Protein AF-M5DZZ5-F1 (afdb_monomer_lite)

Foldseek 3Di:
DDQLVCVVVVVVVCCVVVVNPDDDQWAEAEAELLCNVVCVVPDPSSLRSLLRGQEYEHEQCVNDDPVSVVVSVVVSCVRHVNHHYHYYYPPDDDCVVVCVRRPDDPPPPDD

Sequence (111 aa):
MSRPKSIDSILADVAKITDDRFDFRGMISIAEASNFNKIFKALNLAREQVAYSDLVIINKTDLVDNKELDKIESIIISLNPSAEIIKSSYSELNIDILENNFSSNKDVGKI

Radius of gyration: 15.58 Å; chains: 1; bounding box: 35×33×44 Å

pLDDT: mean 87.49, std 14.66, range [28.12, 98.12]

InterPro domains:
  IPR003495 CobW/HypB/UreG, nucleotide-binding domain [PF02492] (15-86)
  IPR027417 P-loop containing nucleoside triphosphate hydrolase [G3DSA:3.40.50.300] (1-102)
  IPR027417 P-loop containing nucleoside triphosphate hydrolase [SSF52540] (33-99)
  IPR051316 Zinc-regulated GTPase metalloprotein activator [PTHR13748] (20-98)

Structure (mmCIF, N/CA/C/O backbone):
data_AF-M5DZZ5-F1
#
_entry.id   AF-M5DZZ5-F1
#
loop_
_atom_site.group_PDB
_atom_site.id
_atom_site.type_symbol
_atom_site.label_atom_id
_atom_site.label_alt_id
_atom_site.label_comp_id
_atom_site.label_asym_id
_atom_site.label_entity_id
_atom_site.label_seq_id
_atom_site.pdbx_PDB_ins_code
_atom_site.Cartn_x
_atom_site.Cartn_y
_atom_site.Cartn_z
_atom_site.occupancy
_atom_site.B_iso_or_equiv
_atom_site.auth_seq_id
_atom_site.auth_comp_id
_atom_site.auth_asym_id
_atom_site.auth_atom_id
_atom_site.pdbx_PDB_model_num
ATOM 1 N N . MET A 1 1 ? 10.527 8.982 2.001 1.00 59.94 1 MET A N 1
ATOM 2 C CA . MET A 1 1 ? 9.567 8.111 1.285 1.00 59.94 1 MET A CA 1
ATOM 3 C C . MET A 1 1 ? 9.936 8.139 -0.188 1.00 59.94 1 MET A C 1
ATOM 5 O O . MET A 1 1 ? 10.254 9.220 -0.674 1.00 59.94 1 MET A O 1
ATOM 9 N N . SER A 1 2 ? 9.968 6.988 -0.861 1.00 75.19 2 SER A N 1
ATOM 10 C CA . SER A 1 2 ? 10.253 6.901 -2.301 1.00 75.19 2 SER A CA 1
ATOM 11 C C . SER A 1 2 ? 9.110 7.507 -3.132 1.00 75.19 2 SER A C 1
ATOM 13 O O . SER A 1 2 ? 8.023 7.767 -2.606 1.00 75.19 2 SER A O 1
ATOM 15 N N . ARG A 1 3 ? 9.369 7.774 -4.418 1.00 82.00 3 ARG A N 1
ATOM 16 C CA . ARG A 1 3 ? 8.396 8.275 -5.403 1.00 82.00 3 ARG A CA 1
ATOM 17 C C . ARG A 1 3 ? 8.094 7.174 -6.427 1.00 82.00 3 ARG A C 1
ATOM 19 O O . ARG A 1 3 ? 8.842 7.059 -7.394 1.00 82.00 3 ARG A O 1
ATOM 26 N N . PRO A 1 4 ? 7.029 6.376 -6.233 1.00 79.75 4 PRO A N 1
ATOM 27 C CA . PRO A 1 4 ? 6.715 5.234 -7.092 1.00 79.75 4 PRO A CA 1
AT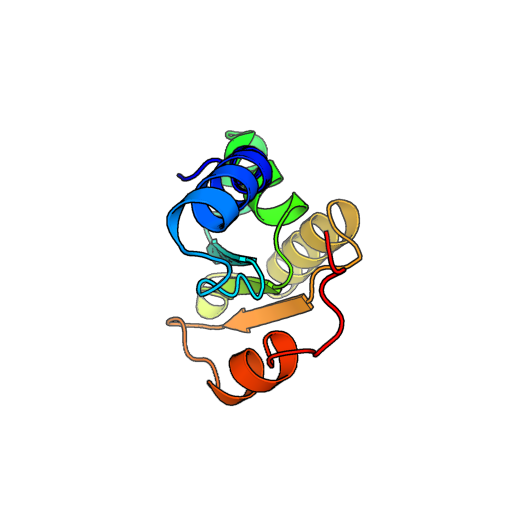OM 28 C C . PRO A 1 4 ? 6.511 5.614 -8.550 1.00 79.75 4 PRO A C 1
ATOM 30 O O . PRO A 1 4 ? 6.975 4.914 -9.431 1.00 79.75 4 PRO A O 1
ATOM 33 N N . LYS A 1 5 ? 5.918 6.785 -8.808 1.00 77.12 5 LYS A N 1
ATOM 34 C CA . LYS A 1 5 ? 5.666 7.299 -10.164 1.00 77.12 5 LYS A CA 1
ATOM 35 C C . LYS A 1 5 ? 6.901 7.393 -11.054 1.00 77.12 5 LYS A C 1
ATOM 37 O O . LYS A 1 5 ? 6.775 7.464 -12.267 1.00 77.12 5 LYS A O 1
ATOM 42 N N . SER A 1 6 ? 8.088 7.480 -10.460 1.00 84.50 6 SER A N 1
ATOM 43 C CA . SER A 1 6 ? 9.340 7.572 -11.206 1.00 84.50 6 SER A CA 1
ATOM 44 C C . SER A 1 6 ? 9.899 6.200 -11.591 1.00 84.50 6 SER A C 1
ATOM 46 O O . SER A 1 6 ? 10.858 6.156 -12.360 1.00 84.50 6 SER A O 1
ATOM 48 N N . ILE A 1 7 ? 9.335 5.097 -11.080 1.00 84.44 7 ILE A N 1
ATOM 49 C CA . ILE A 1 7 ? 9.875 3.756 -11.310 1.00 84.44 7 ILE A CA 1
ATOM 50 C C . ILE A 1 7 ? 9.852 3.400 -12.793 1.00 84.44 7 ILE A C 1
ATOM 52 O O . ILE A 1 7 ? 10.867 2.942 -13.291 1.00 84.44 7 ILE A O 1
ATOM 56 N N . ASP A 1 8 ? 8.798 3.757 -13.528 1.00 83.38 8 ASP A N 1
ATOM 57 C CA . ASP A 1 8 ? 8.692 3.483 -14.968 1.00 83.38 8 ASP A CA 1
ATOM 58 C C . ASP A 1 8 ? 9.871 4.077 -15.752 1.00 83.38 8 ASP A C 1
ATOM 60 O O . ASP A 1 8 ? 10.481 3.412 -16.588 1.00 83.38 8 ASP A O 1
ATOM 64 N N . SER A 1 9 ? 10.255 5.320 -15.431 1.00 85.31 9 SER A N 1
ATOM 65 C CA . SER A 1 9 ? 11.411 5.970 -16.063 1.00 85.31 9 SER A CA 1
ATOM 66 C C . SER A 1 9 ? 12.735 5.305 -15.686 1.00 85.31 9 SER A C 1
ATOM 68 O O . SER A 1 9 ? 13.607 5.145 -16.534 1.00 85.31 9 SER A O 1
ATOM 70 N N . ILE A 1 10 ? 12.865 4.863 -14.431 1.00 87.00 10 ILE A N 1
ATOM 71 C CA . ILE A 1 10 ? 14.060 4.165 -13.952 1.00 87.00 10 ILE A CA 1
ATOM 72 C C . ILE A 1 10 ? 14.172 2.804 -14.639 1.00 87.00 10 ILE A C 1
ATOM 74 O O . ILE A 1 10 ? 15.250 2.455 -15.106 1.00 87.00 10 ILE A O 1
ATOM 78 N N . LEU A 1 11 ? 13.075 2.053 -14.741 1.00 86.25 11 LEU A N 1
ATOM 79 C CA . LEU A 1 11 ? 13.045 0.743 -15.386 1.00 86.25 11 LEU A CA 1
ATOM 80 C C . LEU A 1 11 ? 13.398 0.841 -16.869 1.00 86.25 11 LEU A C 1
ATOM 82 O O . LEU A 1 11 ? 14.186 0.034 -17.355 1.00 86.25 11 LEU A O 1
ATOM 86 N N . ALA A 1 12 ? 12.905 1.871 -17.562 1.00 84.75 12 ALA A N 1
ATOM 87 C CA . ALA A 1 12 ? 13.249 2.119 -18.959 1.00 84.75 12 ALA A CA 1
ATOM 88 C C . ALA A 1 12 ? 14.753 2.371 -19.172 1.00 84.75 12 ALA A C 1
ATOM 90 O O . ALA A 1 12 ? 15.311 1.971 -20.194 1.00 84.75 12 ALA A O 1
ATOM 91 N N . ASP A 1 13 ? 15.424 3.028 -18.226 1.00 88.19 13 ASP A N 1
ATOM 92 C CA . ASP A 1 13 ? 16.868 3.258 -18.303 1.00 88.19 13 ASP A CA 1
ATOM 93 C C . ASP A 1 13 ? 17.674 2.041 -17.833 1.00 88.19 13 ASP A C 1
ATOM 95 O O . ASP A 1 13 ? 18.687 1.698 -18.442 1.00 88.19 13 ASP A O 1
ATOM 99 N N . VAL A 1 14 ? 17.202 1.332 -16.806 1.00 87.12 14 VAL A N 1
ATOM 100 C CA . VAL A 1 14 ? 17.814 0.087 -16.323 1.00 87.12 14 VAL A CA 1
ATOM 101 C C . VAL A 1 14 ? 17.790 -0.994 -17.404 1.00 87.12 14 VAL A C 1
ATOM 103 O O . VAL A 1 14 ? 18.803 -1.670 -17.581 1.00 87.12 14 VAL A O 1
ATOM 106 N N . ALA A 1 15 ? 16.706 -1.122 -18.172 1.00 84.50 15 ALA A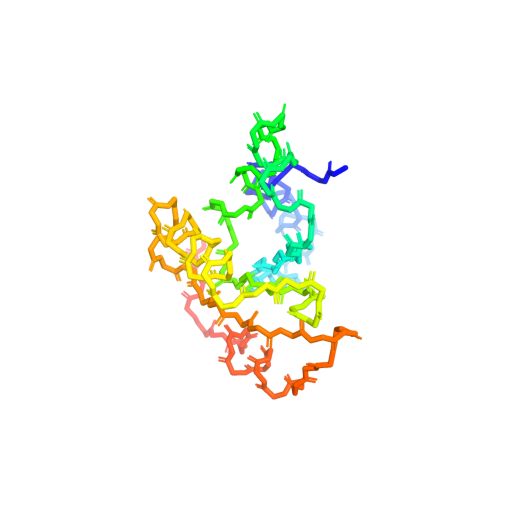 N 1
ATOM 107 C CA . ALA A 1 15 ? 16.624 -2.059 -19.296 1.00 84.50 15 ALA A CA 1
ATOM 108 C C . ALA A 1 15 ? 17.761 -1.823 -20.309 1.00 84.50 15 ALA A C 1
ATOM 110 O O . ALA A 1 15 ? 18.520 -2.738 -20.631 1.00 84.50 15 ALA A O 1
ATOM 111 N N . LYS A 1 16 ? 17.990 -0.557 -20.695 1.00 84.75 16 LYS A N 1
ATOM 112 C CA . LYS A 1 16 ? 19.068 -0.165 -21.625 1.00 84.75 16 LYS A CA 1
ATOM 113 C C . LYS A 1 16 ? 20.469 -0.455 -21.086 1.00 84.75 16 LYS A C 1
ATOM 115 O O . LYS A 1 16 ? 21.374 -0.738 -21.863 1.00 84.75 16 LYS A O 1
ATOM 120 N N . ILE A 1 17 ? 20.672 -0.321 -19.774 1.00 88.62 17 ILE A N 1
ATOM 121 C CA . ILE A 1 17 ? 21.990 -0.485 -19.138 1.00 88.62 17 ILE A CA 1
ATOM 122 C C . ILE A 1 17 ? 22.303 -1.963 -18.875 1.00 88.62 17 ILE A C 1
ATOM 124 O O . ILE A 1 17 ? 23.463 -2.371 -18.920 1.00 88.62 17 ILE A O 1
ATOM 128 N N . THR A 1 18 ? 21.285 -2.759 -18.551 1.00 86.19 18 THR A N 1
ATOM 129 C CA . THR A 1 18 ? 21.471 -4.132 -18.061 1.00 86.19 18 THR A CA 1
ATOM 130 C C . THR A 1 18 ? 21.394 -5.197 -19.147 1.00 86.19 18 THR A C 1
ATOM 132 O O . THR A 1 18 ? 21.757 -6.340 -18.849 1.00 86.19 18 THR A O 1
ATOM 135 N N . ASP A 1 19 ? 21.016 -4.822 -20.376 1.00 81.44 19 ASP A N 1
ATOM 136 C CA . ASP A 1 19 ? 20.731 -5.752 -21.480 1.00 81.44 19 ASP A CA 1
ATOM 137 C C . ASP A 1 19 ? 19.632 -6.748 -21.062 1.00 81.44 19 ASP A C 1
ATOM 139 O O . ASP A 1 19 ? 19.817 -7.961 -21.095 1.00 81.44 19 ASP A O 1
ATOM 143 N N . ASP A 1 20 ? 18.536 -6.208 -20.512 1.00 74.00 20 ASP A N 1
ATOM 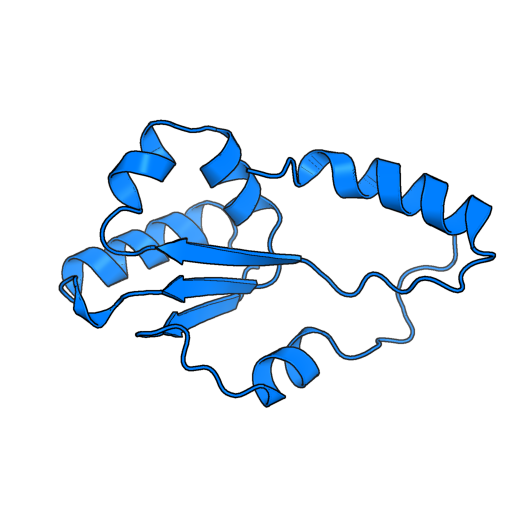144 C CA . ASP A 1 20 ? 17.362 -6.941 -20.003 1.00 74.00 20 ASP A CA 1
ATOM 145 C C . ASP A 1 20 ? 17.643 -7.999 -18.917 1.00 74.00 20 ASP A C 1
ATOM 147 O O . ASP A 1 20 ? 16.841 -8.897 -18.658 1.00 74.00 20 ASP A O 1
ATOM 151 N N . ARG A 1 21 ? 18.768 -7.883 -18.201 1.00 81.19 21 ARG A N 1
ATOM 152 C CA . ARG A 1 21 ? 19.104 -8.767 -17.065 1.00 81.19 21 ARG A CA 1
ATOM 153 C C . ARG A 1 21 ? 18.482 -8.342 -15.735 1.00 81.19 21 ARG A C 1
ATOM 155 O O . ARG A 1 21 ? 18.810 -8.915 -14.696 1.00 81.19 21 ARG A O 1
ATOM 162 N N . PHE A 1 22 ? 17.619 -7.333 -15.751 1.00 85.25 22 PHE A N 1
ATOM 163 C CA . PHE A 1 22 ? 16.879 -6.868 -14.587 1.00 85.25 22 PHE A CA 1
ATOM 164 C C . PHE A 1 22 ? 15.386 -7.143 -14.770 1.00 85.25 22 PHE A C 1
ATOM 166 O O . PHE A 1 22 ? 14.777 -6.665 -15.720 1.00 85.25 22 PHE A O 1
ATOM 173 N N . ASP A 1 23 ? 14.808 -7.892 -13.835 1.00 83.69 23 ASP A N 1
ATOM 174 C CA . ASP A 1 23 ? 13.406 -8.311 -13.851 1.00 83.69 23 ASP A CA 1
ATOM 175 C C . ASP A 1 23 ? 12.661 -7.617 -12.703 1.00 83.69 23 ASP A C 1
ATOM 177 O O . ASP A 1 23 ? 12.792 -7.996 -11.534 1.00 83.69 23 ASP A O 1
ATOM 181 N N . PHE A 1 24 ? 11.931 -6.547 -13.026 1.00 87.25 24 PHE A N 1
ATOM 182 C CA . PHE A 1 24 ? 11.065 -5.872 -12.065 1.00 87.25 24 PHE A CA 1
ATOM 183 C C . PHE A 1 24 ? 9.743 -6.618 -11.956 1.00 87.25 24 PHE A C 1
ATOM 185 O O . PHE A 1 24 ? 8.960 -6.637 -12.902 1.00 87.25 24 PHE A O 1
ATOM 192 N N . ARG A 1 25 ? 9.481 -7.190 -10.782 1.00 86.62 25 ARG A N 1
ATOM 193 C CA . ARG A 1 25 ? 8.310 -8.051 -10.586 1.00 86.62 25 ARG A CA 1
ATOM 194 C C . ARG A 1 25 ? 7.123 -7.361 -9.941 1.00 86.62 25 ARG A C 1
ATOM 196 O O . ARG A 1 25 ? 6.029 -7.896 -10.023 1.00 86.62 25 ARG A O 1
ATOM 203 N N . GLY A 1 26 ? 7.328 -6.197 -9.333 1.00 89.81 26 GLY A N 1
ATOM 204 C CA . GLY A 1 26 ? 6.257 -5.417 -8.727 1.00 89.81 26 GLY A CA 1
ATOM 205 C C . GLY A 1 26 ? 6.717 -4.574 -7.545 1.00 89.81 26 GLY A C 1
ATOM 206 O O . GLY A 1 26 ? 7.903 -4.526 -7.198 1.00 89.81 26 GLY A O 1
ATOM 207 N N . MET A 1 27 ? 5.763 -3.887 -6.927 1.00 91.38 27 MET A N 1
ATOM 208 C CA . MET A 1 27 ? 5.972 -3.001 -5.794 1.00 91.38 27 MET A CA 1
ATOM 209 C C . MET A 1 27 ? 5.117 -3.407 -4.593 1.00 91.38 27 MET A C 1
ATOM 211 O O . MET A 1 27 ? 3.902 -3.573 -4.680 1.00 91.38 27 MET A O 1
ATOM 215 N N . ILE A 1 28 ? 5.776 -3.480 -3.438 1.00 93.50 28 ILE A N 1
ATOM 216 C CA . ILE A 1 28 ? 5.150 -3.748 -2.146 1.00 93.50 28 ILE A CA 1
ATOM 217 C C . ILE A 1 28 ? 5.225 -2.479 -1.297 1.00 93.50 28 ILE A C 1
ATOM 219 O O . ILE A 1 28 ? 6.311 -1.927 -1.099 1.00 93.50 28 ILE A O 1
ATOM 223 N N . SER A 1 29 ? 4.094 -2.038 -0.747 1.00 94.56 29 SER A N 1
ATOM 224 C CA . SER A 1 29 ? 4.053 -0.961 0.246 1.00 94.56 29 SER A CA 1
ATOM 225 C C . SER A 1 29 ? 3.683 -1.490 1.623 1.00 94.56 29 SER A C 1
ATOM 227 O O . SER A 1 29 ? 2.805 -2.333 1.768 1.00 94.56 29 SER A O 1
ATOM 229 N N . ILE A 1 30 ? 4.343 -0.962 2.653 1.00 95.50 30 ILE A N 1
ATOM 230 C CA . ILE A 1 30 ? 4.043 -1.275 4.050 1.00 95.50 30 ILE A CA 1
ATOM 231 C C . ILE A 1 30 ? 3.397 -0.044 4.686 1.00 95.50 30 ILE A C 1
ATOM 233 O O . ILE A 1 30 ? 4.031 1.002 4.852 1.00 95.50 30 ILE A O 1
ATOM 237 N N . ALA A 1 31 ? 2.126 -0.182 5.043 1.00 95.81 31 ALA A N 1
ATOM 238 C CA . ALA A 1 31 ? 1.294 0.833 5.661 1.00 95.81 31 ALA A CA 1
ATOM 239 C C . ALA A 1 31 ? 1.151 0.556 7.164 1.00 95.81 31 ALA A C 1
ATOM 241 O O . ALA A 1 31 ? 0.612 -0.464 7.574 1.00 95.81 31 ALA A O 1
ATOM 242 N N . GLU A 1 32 ? 1.614 1.473 8.010 1.00 96.50 32 GLU A N 1
ATOM 243 C CA . GLU A 1 32 ? 1.434 1.361 9.460 1.00 96.50 32 GLU A CA 1
ATOM 244 C C . GLU A 1 32 ? 0.000 1.722 9.866 1.00 96.50 32 GLU A C 1
ATOM 246 O O . GLU A 1 32 ? -0.402 2.877 9.715 1.00 96.50 32 GLU A O 1
ATOM 251 N N . ALA A 1 33 ? -0.742 0.768 10.432 1.00 97.88 33 ALA A N 1
ATOM 252 C CA . ALA A 1 33 ? -2.155 0.922 10.761 1.00 97.88 33 ALA A CA 1
ATOM 253 C C . ALA A 1 33 ? -2.409 2.065 11.756 1.00 97.88 33 ALA A C 1
ATOM 255 O O . ALA A 1 33 ? -3.168 2.986 11.457 1.00 97.88 33 ALA A O 1
ATOM 256 N N . SER A 1 34 ? -1.679 2.080 12.877 1.00 97.00 34 SER A N 1
ATOM 257 C CA . SER A 1 34 ? -1.804 3.073 13.959 1.00 97.00 34 SER A CA 1
ATOM 258 C C . SER A 1 34 ? -1.546 4.522 13.539 1.00 97.00 34 SER A C 1
ATOM 260 O O . SER A 1 34 ? -1.889 5.453 14.266 1.00 97.00 34 SER A O 1
ATOM 262 N N . ASN A 1 35 ? -0.917 4.744 12.382 1.00 96.38 35 ASN A N 1
ATOM 263 C CA . ASN A 1 35 ? -0.585 6.081 11.893 1.00 96.38 35 ASN A CA 1
ATOM 264 C C . ASN A 1 35 ? -1.101 6.350 10.469 1.00 96.38 35 ASN A C 1
ATOM 266 O O . ASN A 1 35 ? -0.869 7.435 9.921 1.00 96.38 35 ASN A O 1
ATOM 270 N N . PHE A 1 36 ? -1.817 5.392 9.870 1.00 96.69 36 PHE A N 1
ATOM 271 C CA . PHE A 1 36 ? -2.217 5.424 8.466 1.00 96.69 36 PHE A CA 1
ATOM 272 C C . PHE A 1 36 ? -2.998 6.692 8.143 1.00 96.69 36 PHE A C 1
ATOM 274 O O . PHE A 1 36 ? -2.605 7.476 7.282 1.00 96.69 36 PHE A O 1
ATOM 281 N N . ASN A 1 37 ? -4.061 6.953 8.905 1.00 93.06 37 ASN A N 1
ATOM 282 C CA . ASN A 1 37 ? -4.961 8.078 8.675 1.00 93.06 37 ASN A CA 1
ATOM 283 C C . ASN A 1 37 ? -4.244 9.436 8.700 1.00 93.06 37 ASN A C 1
ATOM 285 O O . ASN A 1 37 ? -4.559 10.323 7.902 1.00 93.06 37 ASN A O 1
ATOM 289 N N . LYS A 1 38 ? -3.267 9.608 9.597 1.00 94.75 38 LYS A N 1
ATOM 290 C CA . LYS A 1 38 ? -2.492 10.847 9.716 1.00 94.75 38 LYS A CA 1
ATOM 291 C C . LYS A 1 38 ? -1.574 11.032 8.510 1.00 94.75 38 LYS A C 1
ATOM 293 O O . LYS A 1 38 ? -1.614 12.082 7.870 1.00 94.75 38 LYS A O 1
ATOM 298 N N . ILE A 1 39 ? -0.775 10.015 8.187 1.00 93.25 39 ILE A N 1
ATOM 299 C CA . ILE A 1 39 ? 0.188 10.063 7.079 1.00 93.25 39 ILE A CA 1
ATOM 300 C C . ILE A 1 39 ? -0.550 10.207 5.743 1.00 93.25 39 ILE A C 1
ATOM 302 O O . ILE A 1 39 ? -0.206 11.072 4.940 1.00 93.25 39 ILE A O 1
ATOM 306 N N . PHE A 1 40 ? -1.598 9.414 5.521 1.00 93.00 40 PHE A N 1
ATOM 307 C CA . PHE A 1 40 ? -2.346 9.374 4.266 1.00 93.00 40 PHE A CA 1
ATOM 308 C C . PHE A 1 40 ? -3.083 10.688 3.966 1.00 93.00 40 PHE A C 1
ATOM 310 O O . PHE A 1 40 ? -3.209 11.103 2.811 1.00 93.00 40 PHE A O 1
ATOM 317 N N . LYS A 1 41 ? -3.544 11.405 5.000 1.00 92.19 41 LYS A N 1
ATOM 318 C CA . LYS A 1 41 ? -4.120 12.751 4.841 1.00 92.19 41 LYS A CA 1
ATOM 319 C C . LYS A 1 41 ? -3.050 13.814 4.602 1.00 92.19 41 LYS A C 1
ATOM 321 O O . LYS A 1 41 ? -3.261 14.695 3.774 1.00 92.19 41 LYS A O 1
ATOM 326 N N . ALA A 1 42 ? -1.913 13.720 5.286 1.00 93.75 42 ALA A N 1
ATOM 327 C CA . ALA A 1 42 ? -0.874 14.743 5.234 1.00 93.75 42 ALA A CA 1
ATOM 328 C C . ALA A 1 42 ? 0.013 14.666 3.982 1.00 93.75 42 ALA A C 1
ATOM 330 O O . ALA A 1 42 ? 0.496 15.695 3.515 1.00 93.75 42 ALA A O 1
ATOM 331 N N . LEU A 1 43 ? 0.256 13.468 3.442 1.00 93.50 43 LEU A N 1
ATOM 332 C CA . LEU A 1 43 ? 1.296 13.246 2.440 1.00 93.50 43 LEU A CA 1
ATOM 333 C C . LEU A 1 43 ? 0.729 12.658 1.150 1.00 93.50 43 LEU A C 1
ATOM 335 O O . LEU A 1 43 ? 0.279 11.515 1.114 1.00 93.50 43 LEU A O 1
ATOM 339 N N . ASN A 1 44 ? 0.867 13.401 0.049 1.00 91.31 44 ASN A N 1
ATOM 340 C CA . ASN A 1 44 ? 0.550 12.890 -1.289 1.00 91.31 44 ASN A CA 1
ATOM 341 C C . ASN A 1 44 ? 1.367 11.635 -1.621 1.00 91.31 44 ASN A C 1
ATOM 343 O O . ASN A 1 44 ? 0.831 10.704 -2.210 1.00 91.31 44 ASN A O 1
ATOM 347 N N . LEU A 1 45 ? 2.626 11.575 -1.168 1.00 89.81 45 LEU A N 1
ATOM 348 C CA . LEU A 1 45 ? 3.489 10.406 -1.358 1.00 89.81 45 LEU A CA 1
ATOM 349 C C . LEU A 1 45 ? 2.887 9.133 -0.757 1.00 89.81 45 LEU A C 1
ATOM 351 O O . LEU A 1 45 ? 3.036 8.076 -1.347 1.00 89.81 45 LEU A O 1
ATOM 355 N N . ALA A 1 46 ? 2.180 9.210 0.373 1.00 92.38 46 ALA A N 1
ATOM 356 C CA . ALA A 1 46 ? 1.545 8.030 0.958 1.00 92.38 46 ALA A CA 1
ATOM 357 C C . ALA A 1 46 ? 0.414 7.488 0.074 1.00 92.38 46 ALA A C 1
ATOM 359 O O . ALA A 1 46 ? 0.270 6.278 -0.061 1.00 92.38 46 ALA A O 1
ATOM 360 N N . ARG A 1 47 ? -0.337 8.377 -0.588 1.00 93.75 47 ARG A N 1
ATOM 361 C CA . ARG A 1 47 ? -1.333 7.966 -1.587 1.00 93.75 47 ARG A CA 1
ATOM 362 C C . ARG A 1 47 ? -0.660 7.358 -2.807 1.00 93.75 47 ARG A C 1
ATOM 364 O O . ARG A 1 47 ? -1.106 6.330 -3.282 1.00 93.75 47 ARG A O 1
ATOM 371 N N . GLU A 1 48 ? 0.436 7.944 -3.285 1.00 93.12 48 GLU A N 1
ATOM 372 C CA . GLU A 1 48 ? 1.183 7.377 -4.416 1.00 93.12 48 GLU A CA 1
ATOM 373 C C . GLU A 1 48 ? 1.732 5.981 -4.107 1.00 93.12 48 GLU A C 1
ATOM 375 O O . GLU A 1 48 ? 1.676 5.109 -4.959 1.00 93.12 48 GLU A O 1
ATOM 380 N N . GLN A 1 49 ? 2.206 5.734 -2.888 1.00 93.12 49 GLN A N 1
ATOM 381 C CA . GLN A 1 49 ? 2.659 4.401 -2.480 1.00 93.12 49 GLN A CA 1
ATOM 382 C C . GLN A 1 49 ? 1.532 3.371 -2.579 1.00 93.12 49 GLN A C 1
ATOM 384 O O . GLN A 1 49 ? 1.729 2.324 -3.180 1.00 93.12 49 GLN A O 1
ATOM 389 N N . VAL A 1 50 ? 0.334 3.689 -2.088 1.00 95.19 50 VAL A N 1
ATOM 390 C CA . VAL A 1 50 ? -0.828 2.795 -2.216 1.00 95.19 50 VAL A CA 1
ATOM 391 C C . VAL A 1 50 ? -1.278 2.645 -3.676 1.00 95.19 50 VAL A C 1
ATOM 393 O O . VAL A 1 50 ? -1.551 1.537 -4.125 1.00 95.19 50 VAL A O 1
ATOM 396 N N . ALA A 1 51 ? -1.320 3.746 -4.429 1.00 94.06 51 ALA A N 1
ATOM 397 C CA . ALA A 1 51 ? -1.843 3.777 -5.795 1.00 94.06 51 ALA A CA 1
ATOM 398 C C . ALA A 1 51 ? -1.015 2.972 -6.810 1.00 94.06 51 ALA A C 1
ATOM 400 O O . ALA A 1 51 ? -1.559 2.565 -7.827 1.00 94.06 51 ALA A O 1
ATOM 401 N N . TYR A 1 52 ? 0.281 2.780 -6.558 1.00 92.75 52 TYR A N 1
ATOM 402 C CA . TYR A 1 52 ? 1.189 2.085 -7.479 1.00 92.75 52 TYR A CA 1
ATOM 403 C C . TYR A 1 52 ? 1.607 0.694 -6.984 1.00 92.75 52 TYR A C 1
ATOM 405 O O . TYR A 1 52 ? 2.375 0.027 -7.665 1.00 92.75 52 TYR A O 1
ATOM 413 N N . SER A 1 53 ? 1.186 0.282 -5.784 1.00 93.88 53 SER A N 1
ATOM 414 C CA . SER A 1 53 ? 1.578 -1.022 -5.236 1.00 93.88 53 SER A CA 1
ATOM 415 C C . SER A 1 53 ? 0.729 -2.145 -5.803 1.00 93.88 53 SER A C 1
ATOM 417 O O . SER A 1 53 ? -0.490 -2.016 -5.873 1.00 93.88 53 SER A O 1
ATOM 419 N N . ASP A 1 54 ? 1.369 -3.269 -6.090 1.00 93.88 54 ASP A N 1
ATOM 420 C CA . ASP A 1 54 ? 0.688 -4.532 -6.366 1.00 93.88 54 ASP A CA 1
ATOM 421 C C . ASP A 1 54 ? 0.229 -5.192 -5.056 1.00 93.88 54 ASP A C 1
ATOM 423 O O . ASP A 1 54 ? -0.829 -5.809 -4.998 1.00 93.88 54 ASP A O 1
ATOM 427 N N . LEU A 1 55 ? 0.996 -5.000 -3.973 1.00 94.56 55 LEU A N 1
ATOM 428 C CA . LEU A 1 55 ? 0.686 -5.509 -2.636 1.00 94.56 55 LEU A CA 1
ATOM 429 C C . LEU A 1 55 ? 0.834 -4.413 -1.574 1.00 94.56 55 LEU A C 1
ATOM 431 O O . LEU A 1 55 ? 1.876 -3.761 -1.469 1.00 94.56 55 LEU A O 1
ATOM 435 N N . VAL A 1 56 ? -0.182 -4.256 -0.725 1.00 96.56 56 VAL A N 1
ATOM 436 C CA . VAL A 1 56 ? -0.143 -3.391 0.458 1.00 96.56 56 VAL A CA 1
ATOM 437 C C . VAL A 1 56 ? -0.228 -4.228 1.731 1.00 96.56 56 VAL A C 1
ATOM 439 O O . VAL A 1 56 ? -1.241 -4.852 2.036 1.00 96.56 56 VAL A O 1
ATOM 442 N N . ILE A 1 57 ? 0.833 -4.187 2.531 1.00 97.25 57 ILE A N 1
ATOM 443 C CA . ILE A 1 57 ? 0.870 -4.792 3.860 1.00 97.25 57 ILE A CA 1
ATOM 444 C C . ILE A 1 57 ? 0.426 -3.742 4.878 1.00 97.25 57 ILE A C 1
ATOM 446 O O . ILE A 1 57 ? 1.148 -2.781 5.147 1.00 97.25 57 ILE A O 1
ATOM 450 N N . ILE A 1 58 ? -0.738 -3.936 5.488 1.00 97.81 58 ILE A N 1
ATOM 451 C CA . ILE A 1 58 ? -1.189 -3.181 6.655 1.00 97.81 58 ILE A CA 1
ATOM 452 C C . ILE A 1 58 ? -0.525 -3.802 7.888 1.00 97.81 58 ILE A C 1
ATOM 454 O O . ILE A 1 58 ? -0.912 -4.880 8.333 1.00 97.81 58 ILE A O 1
ATOM 458 N N . ASN A 1 59 ? 0.493 -3.136 8.432 1.00 98.06 59 ASN A N 1
ATOM 459 C CA . ASN A 1 59 ? 1.266 -3.614 9.575 1.00 98.06 59 ASN A CA 1
ATOM 460 C C . ASN A 1 59 ? 0.880 -2.912 10.887 1.00 98.06 59 ASN A C 1
ATOM 462 O O . ASN A 1 59 ? 0.346 -1.802 10.873 1.00 98.06 59 ASN A O 1
ATOM 466 N N . LYS A 1 60 ? 1.248 -3.521 12.020 1.00 97.94 60 LYS A N 1
ATOM 467 C CA . LYS A 1 60 ? 0.889 -3.096 13.384 1.00 97.94 60 LYS A CA 1
ATOM 468 C C . LYS A 1 60 ? -0.618 -3.145 13.635 1.00 97.94 60 LYS A C 1
ATOM 470 O O . LYS A 1 60 ? -1.188 -2.250 14.261 1.00 97.94 60 LYS A O 1
ATOM 475 N N . THR A 1 61 ? -1.278 -4.168 13.094 1.00 98.06 61 THR A N 1
ATOM 476 C CA . THR A 1 61 ? -2.727 -4.341 13.264 1.00 98.06 61 THR A CA 1
ATOM 477 C C . THR A 1 61 ? -3.130 -4.592 14.717 1.00 98.06 61 THR A C 1
ATOM 479 O O . THR A 1 61 ? -4.254 -4.297 15.094 1.00 98.06 61 THR A O 1
ATOM 482 N N . ASP A 1 62 ? -2.189 -5.035 15.554 1.00 97.94 62 ASP A N 1
ATOM 483 C CA . ASP A 1 62 ? -2.330 -5.185 17.004 1.00 97.94 62 ASP A CA 1
ATOM 484 C C . ASP A 1 62 ? -2.573 -3.862 17.756 1.0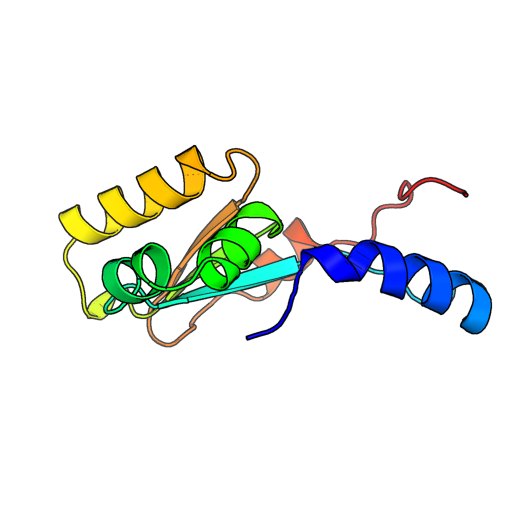0 97.94 62 ASP A C 1
ATOM 486 O O . ASP A 1 62 ? -3.053 -3.881 18.889 1.00 97.94 62 ASP A O 1
ATOM 490 N N . LEU A 1 63 ? -2.274 -2.714 17.137 1.00 98.12 63 LEU A N 1
ATOM 491 C CA . LEU A 1 63 ? -2.403 -1.392 17.758 1.00 98.12 63 LEU A CA 1
ATOM 492 C C . LEU A 1 63 ? -3.719 -0.671 17.435 1.00 98.12 63 LEU A C 1
ATOM 494 O O . LEU A 1 63 ? -3.909 0.464 17.874 1.00 98.12 63 LEU A O 1
ATOM 498 N N . VAL A 1 64 ? -4.606 -1.282 16.649 1.00 97.94 64 VAL A N 1
ATOM 499 C CA . VAL A 1 64 ? -5.863 -0.670 16.194 1.00 97.94 64 VAL A CA 1
ATOM 500 C C . VAL A 1 64 ? -7.031 -1.645 16.327 1.00 97.94 64 VAL A C 1
ATOM 502 O O . VAL A 1 64 ? -6.844 -2.856 16.404 1.00 97.94 64 VAL A O 1
ATOM 505 N N . ASP A 1 65 ? -8.255 -1.120 16.361 1.00 97.88 65 ASP A N 1
ATOM 506 C CA . ASP A 1 65 ? -9.456 -1.955 16.369 1.00 97.88 65 ASP A CA 1
ATOM 507 C C . ASP A 1 65 ? -9.889 -2.364 14.947 1.00 97.88 65 ASP A C 1
ATOM 509 O O . ASP A 1 65 ? -9.461 -1.794 13.939 1.00 97.88 65 ASP A O 1
ATOM 513 N N . ASN A 1 66 ? -10.790 -3.348 14.860 1.00 97.12 66 ASN A N 1
ATOM 514 C CA . ASN A 1 66 ? -11.315 -3.827 13.576 1.00 97.12 66 ASN A CA 1
ATOM 515 C C . ASN A 1 66 ? -11.998 -2.714 12.768 1.00 97.12 66 ASN A C 1
ATOM 517 O O . ASN A 1 66 ? -11.912 -2.695 11.547 1.00 97.12 66 ASN A O 1
ATOM 521 N N . LYS A 1 67 ? -12.636 -1.746 13.435 1.00 97.62 67 LYS A N 1
ATOM 522 C CA . LYS A 1 67 ? -13.334 -0.647 12.760 1.00 97.62 67 LYS A CA 1
ATOM 523 C C . LYS A 1 67 ? -12.353 0.310 12.085 1.00 97.62 67 LYS A C 1
ATOM 525 O O . LYS A 1 67 ? -12.690 0.921 11.071 1.00 97.62 67 LYS A O 1
ATOM 530 N N . GLU A 1 68 ? -11.178 0.520 12.666 1.00 97.50 68 GLU A N 1
ATOM 531 C CA . GLU A 1 68 ? -10.101 1.278 12.046 1.00 97.50 68 GLU A CA 1
ATOM 532 C C . GLU A 1 68 ? -9.452 0.489 10.908 1.00 97.50 68 GLU A C 1
ATOM 534 O O . GLU A 1 68 ? -9.264 1.066 9.836 1.00 97.50 68 GLU A O 1
ATOM 539 N N . LEU A 1 69 ? -9.220 -0.816 11.076 1.00 98.00 69 LEU A N 1
ATOM 540 C CA . LEU A 1 69 ? -8.724 -1.680 9.997 1.00 98.00 69 LEU A CA 1
ATOM 541 C C . LEU A 1 69 ? -9.651 -1.677 8.777 1.00 98.00 69 LEU A C 1
ATOM 543 O O . LEU A 1 69 ? -9.189 -1.379 7.678 1.00 98.00 69 LEU A O 1
ATOM 547 N N . ASP A 1 70 ? -10.958 -1.871 8.969 1.00 97.94 70 ASP A N 1
ATOM 548 C CA . ASP A 1 70 ? -11.950 -1.867 7.884 1.00 97.94 70 ASP A CA 1
ATOM 549 C C . ASP A 1 70 ? -11.934 -0.546 7.095 1.00 97.94 70 ASP A C 1
ATOM 551 O O . ASP A 1 70 ? -12.098 -0.516 5.871 1.00 97.94 70 ASP A O 1
ATOM 555 N N . LYS A 1 71 ? -11.708 0.581 7.785 1.00 97.69 71 LYS A N 1
ATOM 556 C CA . LYS A 1 71 ? -11.573 1.892 7.136 1.00 97.69 71 LYS A CA 1
ATOM 557 C C . LYS A 1 71 ? -10.291 1.991 6.325 1.00 97.69 71 LYS A C 1
ATOM 559 O O . LYS A 1 71 ? -10.327 2.553 5.234 1.00 97.69 71 LYS A O 1
ATOM 564 N N . ILE A 1 72 ? -9.172 1.504 6.858 1.00 98.00 72 ILE A N 1
ATOM 565 C CA . ILE A 1 72 ? -7.883 1.510 6.157 1.00 98.00 72 ILE A CA 1
ATOM 566 C C . ILE A 1 72 ? -7.994 0.667 4.884 1.00 98.00 72 ILE A C 1
ATOM 568 O O . ILE A 1 72 ? -7.652 1.157 3.809 1.00 98.00 72 ILE A O 1
ATOM 572 N N . GLU A 1 73 ? -8.551 -0.542 4.983 1.00 98.06 73 GLU A N 1
ATOM 573 C CA . GLU A 1 73 ? -8.810 -1.423 3.838 1.00 98.06 73 GLU A CA 1
ATOM 574 C C . GLU A 1 73 ? -9.705 -0.739 2.801 1.00 98.06 73 GLU A C 1
ATOM 576 O O . GLU A 1 73 ? -9.348 -0.664 1.629 1.00 98.06 73 GLU A O 1
ATOM 581 N N . SER A 1 74 ? -10.816 -0.136 3.236 1.00 97.88 74 SER A N 1
ATOM 582 C CA . SER A 1 74 ? -11.721 0.600 2.343 1.00 97.88 74 SER A CA 1
ATOM 583 C C . SER A 1 74 ? -11.021 1.751 1.615 1.00 97.88 74 SER A C 1
ATOM 585 O O . SER A 1 74 ? -11.257 1.968 0.427 1.00 97.88 74 SER A O 1
ATOM 587 N N . ILE A 1 75 ? -10.149 2.495 2.304 1.00 97.25 75 ILE A N 1
ATOM 588 C CA . ILE A 1 75 ? -9.368 3.578 1.696 1.00 97.25 75 ILE A CA 1
ATOM 589 C C . ILE A 1 75 ? -8.405 3.017 0.647 1.00 97.25 75 ILE A C 1
ATOM 591 O O . ILE A 1 75 ? -8.346 3.565 -0.455 1.00 97.25 75 ILE A O 1
ATOM 595 N N . ILE A 1 76 ? -7.680 1.942 0.969 1.00 97.88 76 ILE A N 1
ATOM 596 C CA . ILE A 1 76 ? -6.736 1.302 0.045 1.00 97.88 76 ILE A CA 1
ATOM 597 C C . ILE A 1 76 ? -7.474 0.811 -1.200 1.00 97.88 76 ILE A C 1
ATOM 599 O O . ILE A 1 76 ? -7.114 1.228 -2.297 1.00 97.88 76 ILE A O 1
ATOM 603 N N . ILE A 1 77 ? -8.556 0.046 -1.034 1.00 97.69 77 ILE A N 1
ATOM 604 C CA . ILE A 1 77 ? -9.371 -0.478 -2.140 1.00 97.69 77 ILE A CA 1
ATOM 605 C C . ILE A 1 77 ? -9.958 0.661 -2.979 1.00 97.69 77 ILE A C 1
ATOM 607 O O . ILE A 1 77 ? -9.974 0.579 -4.203 1.00 97.69 77 ILE A O 1
ATOM 611 N N . SER A 1 78 ? -10.414 1.752 -2.351 1.00 97.12 78 SER A N 1
ATOM 612 C CA . SER A 1 78 ? -10.960 2.895 -3.096 1.00 97.12 78 SER A CA 1
ATOM 613 C C . SER A 1 78 ? -9.923 3.583 -3.986 1.00 97.12 78 SER A C 1
ATOM 615 O O . SER A 1 78 ? -10.280 4.161 -5.010 1.00 97.12 78 SER A O 1
ATOM 617 N N . LEU A 1 79 ? -8.650 3.546 -3.583 1.00 96.19 79 LEU A N 1
ATOM 618 C CA . LEU A 1 79 ? -7.562 4.192 -4.305 1.00 96.19 79 LEU A CA 1
ATOM 619 C C . LEU A 1 79 ? -6.919 3.257 -5.334 1.00 96.19 79 LEU A C 1
ATOM 621 O O . LEU A 1 79 ? -6.549 3.713 -6.412 1.00 96.19 79 LEU A O 1
ATOM 625 N N . ASN A 1 80 ? -6.775 1.979 -4.993 1.00 96.62 80 ASN A N 1
ATOM 626 C CA . ASN A 1 80 ? -6.191 0.953 -5.840 1.00 96.62 80 ASN A CA 1
ATOM 627 C C . ASN A 1 80 ? -6.969 -0.365 -5.677 1.00 96.62 80 ASN A C 1
ATOM 629 O O . ASN A 1 80 ? -6.611 -1.189 -4.834 1.00 96.62 80 ASN A O 1
ATOM 633 N N . PRO A 1 81 ? -8.028 -0.577 -6.480 1.00 96.94 81 PRO A N 1
ATOM 634 C CA . PRO A 1 81 ? -8.832 -1.799 -6.430 1.00 96.94 81 PRO A CA 1
ATOM 635 C C . PRO A 1 81 ? -8.066 -3.073 -6.812 1.00 96.94 81 PRO A C 1
ATOM 637 O O . PRO A 1 81 ? -8.554 -4.166 -6.542 1.00 96.94 81 PRO A O 1
ATOM 640 N N . SER A 1 82 ? -6.911 -2.933 -7.469 1.00 93.81 82 SER A N 1
ATOM 641 C CA . SER A 1 82 ? -6.090 -4.052 -7.937 1.00 93.81 82 SER A CA 1
ATOM 642 C C . SER A 1 82 ? -5.035 -4.493 -6.923 1.00 93.81 82 SER A C 1
ATOM 644 O O . SER A 1 82 ? -4.430 -5.540 -7.126 1.00 93.81 82 SER A O 1
ATOM 646 N N . ALA A 1 83 ? -4.790 -3.714 -5.862 1.00 94.50 83 ALA A N 1
ATOM 647 C CA . ALA A 1 83 ? -3.810 -4.079 -4.847 1.00 94.50 83 ALA A CA 1
ATOM 648 C C . ALA A 1 83 ? -4.303 -5.257 -4.001 1.00 94.50 83 ALA A C 1
ATOM 650 O O . ALA A 1 83 ? -5.389 -5.201 -3.417 1.00 94.50 83 ALA A O 1
ATOM 651 N N . GLU A 1 84 ? -3.458 -6.274 -3.845 1.00 94.44 84 GLU A N 1
ATOM 652 C CA . GLU A 1 84 ? -3.632 -7.248 -2.773 1.00 94.44 84 GLU A CA 1
ATOM 653 C C . GLU A 1 84 ? -3.396 -6.561 -1.419 1.00 94.44 84 GLU A C 1
ATOM 655 O O . GLU A 1 84 ? -2.555 -5.666 -1.288 1.00 94.44 84 GLU A O 1
ATOM 660 N N . ILE A 1 85 ? -4.151 -6.963 -0.394 1.00 96.12 85 ILE A N 1
ATOM 661 C CA . ILE A 1 85 ? -4.021 -6.424 0.960 1.00 96.12 85 ILE A CA 1
ATOM 662 C C . ILE A 1 85 ? -3.729 -7.554 1.929 1.00 96.12 85 ILE A C 1
ATOM 664 O O . ILE A 1 85 ? -4.476 -8.529 2.006 1.00 96.12 85 ILE A O 1
ATOM 668 N N . ILE A 1 86 ? -2.689 -7.371 2.741 1.00 95.88 86 ILE A N 1
ATOM 669 C CA . ILE A 1 86 ? -2.353 -8.298 3.817 1.00 95.88 86 ILE A CA 1
ATOM 670 C C . ILE A 1 86 ? -2.292 -7.560 5.139 1.00 95.88 86 ILE A C 1
ATOM 672 O O . ILE A 1 86 ? -1.669 -6.509 5.258 1.00 95.88 86 ILE A O 1
ATOM 676 N N . LYS A 1 87 ? -2.919 -8.144 6.154 1.00 96.75 87 LYS A N 1
ATOM 677 C CA . LYS A 1 87 ? -2.853 -7.680 7.537 1.00 96.75 87 LYS A CA 1
ATOM 678 C C . LYS A 1 87 ? -1.742 -8.408 8.276 1.00 96.75 87 LYS A C 1
ATOM 680 O O . LYS A 1 87 ? -1.622 -9.624 8.165 1.00 96.75 87 LYS A O 1
ATOM 685 N N . SER A 1 88 ? -0.956 -7.660 9.036 1.00 97.19 88 SER A N 1
ATOM 686 C CA . SER A 1 88 ? 0.182 -8.180 9.784 1.00 97.19 88 SER A CA 1
ATOM 687 C C . SER A 1 88 ? 0.382 -7.421 11.096 1.00 97.19 88 SER A C 1
ATOM 689 O O . SER A 1 88 ? 0.132 -6.217 11.207 1.00 97.19 88 SER A O 1
ATOM 691 N N . SER A 1 89 ? 0.942 -8.116 12.076 1.00 97.19 89 SER A N 1
ATOM 692 C CA . SER A 1 89 ? 1.528 -7.517 13.273 1.00 97.19 89 SER A CA 1
ATOM 693 C C . SER A 1 89 ? 3.007 -7.886 13.310 1.00 97.19 89 SER A C 1
ATOM 695 O O . SER A 1 89 ? 3.384 -8.969 12.874 1.00 97.19 89 SER A O 1
ATOM 697 N N . TYR A 1 90 ? 3.862 -6.962 13.755 1.00 95.75 90 TYR A N 1
ATOM 698 C CA . TYR A 1 90 ? 5.324 -7.153 13.783 1.00 95.75 90 TYR A CA 1
ATOM 699 C C . TYR A 1 90 ? 5.971 -7.539 12.436 1.00 95.75 90 TYR A C 1
ATOM 701 O O . TYR A 1 90 ? 7.084 -8.055 12.407 1.00 95.75 90 TYR A O 1
ATOM 709 N N . SER A 1 91 ? 5.313 -7.221 11.316 1.00 92.38 91 SER A N 1
ATOM 710 C CA . SER A 1 91 ? 5.718 -7.622 9.958 1.00 92.38 91 SER A CA 1
ATOM 711 C C . SER A 1 91 ? 5.813 -9.143 9.751 1.00 92.38 91 SER A C 1
ATOM 713 O O . SER A 1 91 ? 6.551 -9.590 8.872 1.00 92.38 91 SER A O 1
ATOM 715 N N . GLU A 1 92 ? 5.097 -9.938 10.546 1.00 93.50 92 GLU A N 1
ATOM 716 C CA . GLU A 1 92 ? 5.056 -11.389 10.387 1.00 93.50 92 GLU A CA 1
ATOM 717 C C . GLU A 1 92 ? 4.219 -11.768 9.161 1.00 93.50 92 GLU A C 1
ATOM 719 O O . GLU A 1 92 ? 3.010 -11.538 9.105 1.00 93.50 92 GLU A O 1
ATOM 724 N N . LEU A 1 93 ? 4.884 -12.337 8.154 1.00 89.75 93 LEU A N 1
ATOM 725 C CA . LEU A 1 93 ? 4.301 -12.710 6.868 1.00 89.75 93 LEU A CA 1
ATOM 726 C C . LEU A 1 93 ? 4.900 -14.033 6.394 1.00 89.75 93 LEU A C 1
ATOM 728 O O . LEU A 1 93 ? 6.096 -14.272 6.571 1.00 89.75 93 LEU A O 1
ATOM 732 N N . ASN A 1 94 ? 4.087 -14.872 5.748 1.00 88.94 94 ASN A N 1
ATOM 733 C CA . ASN A 1 94 ? 4.609 -16.030 5.030 1.00 88.94 94 ASN A CA 1
ATOM 734 C C . ASN A 1 94 ? 5.260 -15.559 3.717 1.00 88.94 94 ASN A C 1
ATOM 736 O O . ASN A 1 94 ? 4.611 -14.895 2.910 1.00 88.94 94 ASN A O 1
ATOM 740 N N . ILE A 1 95 ? 6.527 -15.919 3.502 1.00 85.25 95 ILE A N 1
ATOM 741 C CA . ILE A 1 95 ? 7.284 -15.560 2.299 1.00 85.25 95 ILE A CA 1
ATOM 742 C C . ILE A 1 95 ? 6.673 -16.133 1.015 1.00 85.25 95 ILE A C 1
ATOM 744 O O . ILE A 1 95 ? 6.778 -15.497 -0.031 1.00 85.25 95 ILE A O 1
ATOM 748 N N . ASP A 1 96 ? 5.963 -17.260 1.106 1.00 87.19 96 ASP A N 1
ATOM 749 C CA . ASP A 1 96 ? 5.294 -17.910 -0.028 1.00 87.19 96 ASP A CA 1
ATOM 750 C C . ASP A 1 96 ? 4.328 -16.954 -0.742 1.00 87.19 96 ASP A C 1
ATOM 752 O O . ASP A 1 96 ? 4.110 -17.031 -1.947 1.00 87.19 96 ASP A O 1
ATOM 756 N N . ILE A 1 97 ? 3.755 -16.010 0.003 1.00 82.88 97 ILE A N 1
ATOM 757 C CA . ILE A 1 97 ? 2.878 -14.971 -0.533 1.00 82.88 97 ILE A CA 1
ATOM 758 C C . ILE A 1 97 ? 3.627 -14.100 -1.541 1.00 82.88 97 ILE A C 1
ATOM 760 O O . ILE A 1 97 ? 3.058 -13.741 -2.570 1.00 82.88 97 ILE A O 1
ATOM 764 N N . LEU A 1 98 ? 4.888 -13.754 -1.265 1.00 82.56 98 LEU A N 1
ATOM 765 C CA . LEU A 1 98 ? 5.686 -12.951 -2.186 1.00 82.56 98 LEU A CA 1
ATOM 766 C C . LEU A 1 98 ? 6.024 -13.749 -3.440 1.00 82.56 98 LEU A C 1
ATOM 768 O O . LEU A 1 98 ? 5.956 -13.208 -4.537 1.00 82.56 98 LEU A O 1
ATOM 772 N N . GLU A 1 99 ? 6.345 -15.032 -3.295 1.00 80.00 99 GLU A N 1
ATOM 773 C CA . GLU A 1 99 ? 6.607 -15.889 -4.449 1.00 80.00 99 GLU A CA 1
ATOM 774 C C . GLU A 1 99 ? 5.359 -16.037 -5.321 1.00 80.00 99 GLU A C 1
ATOM 776 O O . GLU A 1 99 ? 5.451 -15.885 -6.534 1.00 80.00 99 GLU A O 1
ATOM 781 N N . ASN A 1 100 ? 4.180 -16.236 -4.732 1.00 78.69 100 ASN A N 1
ATOM 782 C CA . ASN A 1 100 ? 2.931 -16.375 -5.482 1.00 78.69 100 ASN A CA 1
ATOM 783 C C . ASN A 1 100 ? 2.518 -15.079 -6.195 1.00 78.69 100 ASN A C 1
ATOM 785 O O . ASN A 1 100 ? 2.076 -15.128 -7.342 1.00 78.69 100 ASN A O 1
ATOM 789 N N . ASN A 1 101 ? 2.684 -13.930 -5.535 1.00 77.94 101 ASN A N 1
ATOM 790 C CA . ASN A 1 101 ? 2.301 -12.626 -6.082 1.00 77.94 101 ASN A CA 1
ATOM 791 C C . ASN A 1 101 ? 3.316 -12.057 -7.079 1.00 77.94 101 ASN A C 1
ATOM 793 O O . ASN A 1 101 ? 2.948 -11.304 -7.974 1.00 77.94 101 ASN A O 1
ATOM 797 N N . PHE A 1 102 ? 4.591 -12.425 -6.940 1.00 83.75 102 PHE A N 1
ATOM 798 C CA . PHE A 1 102 ? 5.703 -11.848 -7.700 1.00 83.75 102 PHE A CA 1
ATOM 799 C C . PHE A 1 102 ? 6.576 -12.925 -8.359 1.00 83.75 102 PHE A C 1
ATOM 801 O O . PHE A 1 102 ? 7.790 -12.764 -8.524 1.00 83.75 102 PHE A O 1
ATOM 808 N N . SER A 1 103 ? 5.970 -14.052 -8.737 1.00 69.81 103 SER A N 1
ATOM 809 C CA . SER A 1 103 ? 6.615 -15.072 -9.567 1.00 69.81 103 SER A CA 1
ATOM 810 C C . SER A 1 103 ? 7.040 -14.470 -10.906 1.00 69.81 103 SER A C 1
ATOM 812 O O . SER A 1 103 ? 6.304 -13.678 -11.49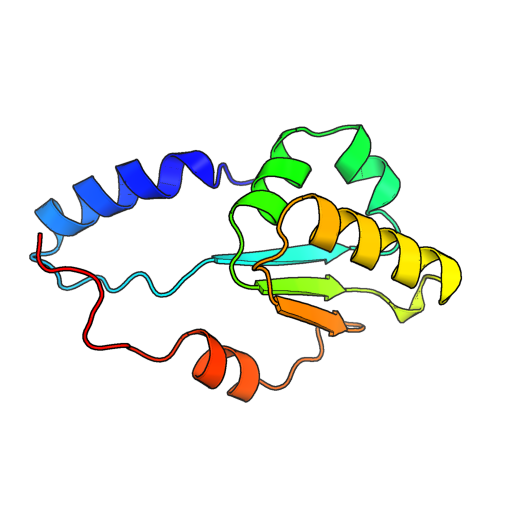1 1.00 69.81 103 SER A O 1
ATOM 814 N N . SER A 1 104 ? 8.204 -14.872 -11.434 1.00 56.50 104 SER A N 1
ATOM 815 C CA . SER A 1 104 ? 8.575 -14.553 -12.820 1.00 56.50 104 SER A CA 1
ATOM 816 C C . SER A 1 104 ? 7.473 -15.021 -13.760 1.00 56.50 104 SER A C 1
ATOM 818 O O . SER A 1 104 ? 7.305 -16.226 -13.952 1.00 56.50 104 SER A O 1
ATOM 820 N N . ASN A 1 105 ? 6.759 -14.085 -14.379 1.00 48.88 105 ASN A N 1
ATOM 821 C CA . ASN A 1 105 ? 5.846 -14.403 -15.461 1.00 48.88 105 ASN A CA 1
ATOM 822 C C . ASN A 1 105 ? 6.479 -14.016 -16.799 1.00 48.88 105 ASN A C 1
ATOM 824 O O . ASN A 1 105 ? 6.994 -12.915 -16.971 1.00 48.88 105 ASN A O 1
ATOM 828 N N . LYS A 1 106 ? 6.44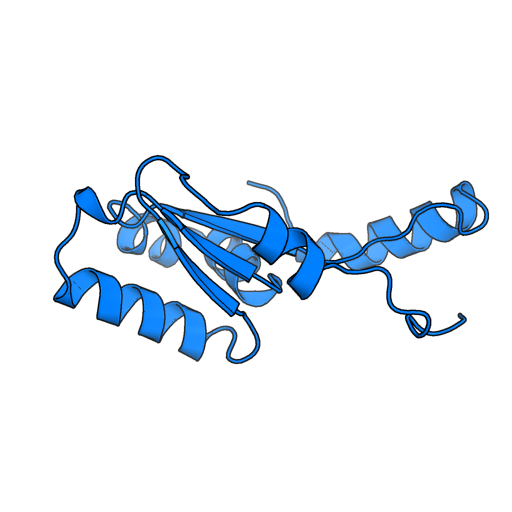3 -14.964 -17.741 1.00 42.97 106 LYS A N 1
ATOM 829 C CA . LYS A 1 106 ? 7.063 -14.947 -19.079 1.00 42.97 106 LYS A CA 1
ATOM 830 C C . LYS A 1 106 ? 6.460 -13.922 -20.058 1.00 42.97 106 LYS A C 1
ATOM 832 O O . LYS A 1 106 ? 6.791 -13.974 -21.237 1.00 42.97 106 LYS A O 1
ATOM 837 N N . ASP A 1 107 ? 5.625 -13.001 -19.584 1.00 41.12 107 ASP A N 1
ATOM 838 C CA . ASP A 1 107 ? 4.833 -12.079 -20.406 1.00 41.12 107 ASP A CA 1
ATOM 839 C C . ASP A 1 107 ? 4.828 -10.647 -19.842 1.00 41.12 107 ASP A C 1
ATOM 841 O O . ASP A 1 107 ? 3.828 -9.934 -19.921 1.00 41.12 107 ASP A O 1
ATOM 845 N N . VAL A 1 108 ? 5.955 -10.181 -19.294 1.00 41.66 108 VAL A N 1
ATOM 846 C CA . VAL A 1 108 ? 6.200 -8.733 -19.290 1.00 41.66 108 VAL A CA 1
ATOM 847 C C . VAL A 1 108 ? 6.614 -8.395 -20.714 1.00 41.66 108 VAL A C 1
ATOM 849 O O . VAL A 1 108 ? 7.601 -8.933 -21.215 1.00 41.66 108 VAL A O 1
ATOM 852 N N . GLY A 1 109 ? 5.768 -7.623 -21.396 1.00 37.91 109 GLY A N 1
ATOM 853 C CA . GLY A 1 109 ? 5.863 -7.350 -22.821 1.00 37.91 109 GLY A CA 1
ATOM 854 C C . GLY A 1 109 ? 7.301 -7.157 -23.286 1.00 37.91 109 GLY A C 1
ATOM 855 O O . GLY A 1 109 ? 8.018 -6.299 -22.775 1.00 37.91 109 GLY A O 1
ATOM 856 N N . LYS A 1 110 ? 7.685 -7.955 -24.291 1.00 28.12 110 LYS A N 1
ATOM 857 C CA . LYS A 1 110 ? 8.751 -7.573 -25.211 1.00 28.12 110 LYS A CA 1
ATOM 858 C C . LYS A 1 110 ? 8.519 -6.116 -25.587 1.00 28.12 110 LYS A C 1
ATOM 860 O O . LYS A 1 110 ? 7.490 -5.800 -26.190 1.00 28.12 110 LYS A O 1
ATOM 865 N N . ILE A 1 111 ? 9.451 -5.266 -25.187 1.00 38.06 111 ILE A N 1
ATOM 866 C CA . ILE A 1 111 ? 9.673 -3.999 -25.867 1.00 38.06 111 ILE A CA 1
ATOM 867 C C . ILE A 1 111 ? 10.203 -4.333 -27.266 1.00 38.06 111 ILE A C 1
ATOM 869 O O . ILE A 1 111 ? 10.984 -5.308 -27.382 1.00 38.06 111 ILE A O 1
#

Secondary structure (DSSP, 8-state):
---GGGHHHHHHHHHHHHTS-------EEEEEGGGHHHHHHH-HHHHHHHHH-SEEEEE-GGGS-HHHHHHHHHHHHHH-TT-EEEE-STT---THHHHHHS---TTS---

Organism: NCBI:txid1293054